Protein AF-A0A9N7LAL2-F1 (afdb_monomer_lite)

Organism: NCBI:txid2219043

Structure (mmCIF, N/CA/C/O backbone):
data_AF-A0A9N7LAL2-F1
#
_entry.id   AF-A0A9N7LAL2-F1
#
loop_
_atom_site.group_PDB
_atom_site.id
_atom_site.type_symbol
_atom_site.label_atom_id
_atom_site.label_alt_id
_atom_site.label_comp_id
_atom_site.label_asym_id
_atom_site.label_entity_id
_atom_site.label_seq_id
_atom_site.pdbx_PDB_ins_code
_atom_site.Cartn_x
_atom_site.Cartn_y
_atom_site.Cartn_z
_atom_site.occupancy
_atom_site.B_iso_or_equiv
_atom_site.auth_seq_id
_atom_site.auth_comp_id
_atom_site.auth_asym_id
_atom_site.auth_atom_id
_atom_site.pdbx_PDB_model_num
ATOM 1 N N . MET A 1 1 ? -10.707 16.696 -11.026 1.00 34.50 1 MET A N 1
ATOM 2 C CA . MET A 1 1 ? -11.504 15.834 -10.129 1.00 34.50 1 MET A CA 1
ATOM 3 C C . MET A 1 1 ? -10.978 16.058 -8.727 1.00 34.50 1 MET A C 1
ATOM 5 O O . MET A 1 1 ? -9.789 15.856 -8.524 1.00 34.50 1 MET A O 1
ATOM 9 N N . ALA A 1 2 ? -11.795 16.581 -7.812 1.00 35.16 2 ALA A N 1
ATOM 10 C CA . ALA A 1 2 ? -11.403 16.673 -6.408 1.00 35.16 2 ALA A CA 1
ATOM 11 C C . ALA A 1 2 ? -11.329 15.242 -5.863 1.00 35.16 2 ALA A C 1
ATOM 13 O O . ALA A 1 2 ? -12.298 14.498 -6.006 1.00 35.16 2 ALA A O 1
ATOM 14 N N . ALA A 1 3 ? -10.170 14.834 -5.347 1.00 45.34 3 ALA A N 1
ATOM 15 C CA . ALA A 1 3 ? -10.048 13.550 -4.677 1.00 45.34 3 ALA A CA 1
ATOM 16 C C . ALA A 1 3 ? -10.992 13.558 -3.470 1.00 45.34 3 ALA A C 1
ATOM 18 O O . ALA A 1 3 ? -11.007 14.510 -2.689 1.00 45.34 3 ALA A O 1
ATOM 19 N N . ASP A 1 4 ? -11.817 12.526 -3.371 1.00 47.38 4 ASP A N 1
ATOM 20 C CA . ASP A 1 4 ? -12.736 12.316 -2.263 1.00 47.38 4 ASP A CA 1
ATOM 21 C C . ASP A 1 4 ? -11.889 11.881 -1.053 1.00 47.38 4 ASP A C 1
ATOM 23 O O . ASP A 1 4 ? -11.668 10.697 -0.813 1.00 47.38 4 ASP A O 1
ATOM 27 N N . TRP A 1 5 ? -11.302 12.848 -0.337 1.00 56.00 5 TRP A N 1
ATOM 28 C CA . TRP A 1 5 ? -10.408 12.619 0.814 1.00 56.00 5 TRP A CA 1
ATOM 29 C C . TRP A 1 5 ? -11.112 11.980 2.022 1.00 56.00 5 TRP A C 1
ATOM 31 O O . TRP A 1 5 ? -10.483 11.749 3.051 1.00 56.00 5 TRP A O 1
ATOM 41 N N . ASN A 1 6 ? -12.410 11.699 1.909 1.00 65.88 6 ASN A N 1
ATOM 42 C CA . ASN A 1 6 ? -13.238 11.201 2.998 1.00 65.88 6 ASN A CA 1
ATOM 43 C C . ASN A 1 6 ? -12.863 9.771 3.440 1.00 65.88 6 ASN A C 1
ATOM 45 O O . ASN A 1 6 ? -13.182 9.376 4.553 1.00 65.88 6 ASN A O 1
ATOM 49 N N . LEU A 1 7 ? -12.144 9.011 2.601 1.00 80.12 7 LEU A N 1
ATOM 50 C CA . LEU A 1 7 ? -11.699 7.637 2.885 1.00 80.12 7 LEU A CA 1
ATOM 51 C C . LEU A 1 7 ? -10.168 7.501 2.894 1.00 80.12 7 LEU A C 1
ATOM 53 O O . LEU A 1 7 ? -9.612 6.565 2.322 1.00 80.12 7 LEU A O 1
ATOM 57 N N . ALA A 1 8 ? -9.468 8.443 3.528 1.00 82.25 8 ALA A N 1
ATOM 58 C CA . ALA A 1 8 ? -8.018 8.382 3.694 1.00 82.25 8 ALA A CA 1
ATOM 59 C C . ALA A 1 8 ? -7.618 8.473 5.173 1.00 82.25 8 ALA A C 1
ATOM 61 O O . ALA A 1 8 ? -7.912 9.455 5.853 1.00 82.25 8 ALA A O 1
ATOM 62 N N . ALA A 1 9 ? -6.892 7.467 5.664 1.00 86.31 9 ALA A N 1
ATOM 63 C CA . ALA A 1 9 ? -6.268 7.521 6.980 1.00 86.31 9 ALA A CA 1
ATOM 64 C C . ALA A 1 9 ? -4.976 8.349 6.893 1.00 86.31 9 ALA A C 1
ATOM 66 O O . ALA A 1 9 ? -4.007 7.947 6.247 1.00 86.31 9 ALA A O 1
ATOM 67 N N . VAL A 1 10 ? -4.963 9.526 7.520 1.00 84.00 10 VAL A N 1
ATOM 68 C CA . VAL A 1 10 ? -3.831 10.459 7.436 1.00 84.00 10 VAL A CA 1
ATOM 69 C C . VAL A 1 10 ? -2.716 10.033 8.386 1.00 84.00 10 VAL A C 1
ATOM 71 O O . VAL A 1 10 ? -2.924 9.906 9.592 1.00 84.00 10 VAL A O 1
ATOM 74 N N . TYR A 1 11 ? -1.512 9.868 7.849 1.00 81.69 11 TYR A N 1
ATOM 75 C CA . TYR A 1 11 ? -0.302 9.570 8.607 1.00 81.69 11 TYR A CA 1
ATOM 76 C C . TYR A 1 11 ? 0.843 10.474 8.150 1.00 81.69 11 TYR A C 1
ATOM 78 O O . TYR A 1 11 ? 0.944 10.821 6.976 1.00 81.69 11 TYR A O 1
ATOM 86 N N . SER A 1 12 ? 1.712 10.834 9.090 1.00 79.00 12 SER A N 1
ATOM 87 C CA . SER A 1 12 ? 2.977 11.506 8.817 1.00 79.00 12 SER A CA 1
ATOM 88 C C . SER A 1 12 ? 4.101 10.735 9.493 1.00 79.00 12 SER A C 1
ATOM 90 O O . SER A 1 12 ? 3.958 10.306 10.638 1.00 79.00 12 SER A O 1
ATOM 92 N N . SER A 1 13 ? 5.254 10.629 8.834 1.00 77.19 13 SER A N 1
ATOM 93 C CA . SER A 1 13 ? 6.467 10.073 9.447 1.00 77.19 13 SER A CA 1
ATOM 94 C C . SER A 1 13 ? 6.892 10.855 10.701 1.00 77.19 13 SER A C 1
ATOM 96 O O . SER A 1 13 ? 7.456 10.281 11.632 1.00 77.19 13 SER A O 1
ATOM 98 N N . SER A 1 14 ? 6.540 12.145 10.792 1.00 80.25 14 SER A N 1
ATOM 99 C CA . SER A 1 14 ? 6.757 12.966 11.992 1.00 80.25 14 SER A CA 1
ATOM 100 C C . SER A 1 14 ? 5.893 12.562 13.195 1.00 80.25 14 SER A C 1
ATOM 102 O O . SER A 1 14 ? 6.179 12.981 14.317 1.00 80.25 14 SER A O 1
ATOM 104 N N . SER A 1 15 ? 4.858 11.739 12.997 1.00 80.31 15 SER A N 1
ATOM 105 C CA . SER A 1 15 ? 3.962 11.275 14.062 1.00 80.31 15 SER A CA 1
ATOM 106 C C . SER A 1 15 ? 4.576 10.184 14.950 1.00 80.31 15 SER A C 1
ATOM 108 O O . SER A 1 15 ? 3.989 9.860 15.982 1.00 80.31 15 SER A O 1
ATOM 110 N N . GLN A 1 16 ? 5.764 9.660 14.615 1.00 83.94 16 GLN A N 1
ATOM 111 C CA . GLN A 1 16 ? 6.444 8.589 15.362 1.00 83.94 16 GLN A CA 1
ATOM 112 C C . GLN A 1 16 ? 5.502 7.386 15.588 1.00 83.94 16 GLN A C 1
ATOM 114 O O . GLN A 1 16 ? 4.854 6.939 14.642 1.00 83.94 16 GLN A O 1
ATOM 119 N N . GLY A 1 17 ? 5.397 6.878 16.822 1.00 78.56 17 GLY A N 1
ATOM 120 C CA . GLY A 1 17 ? 4.485 5.792 17.201 1.00 78.56 17 GLY A CA 1
ATOM 121 C C . GLY A 1 17 ? 3.009 6.193 17.321 1.00 78.56 17 GLY A C 1
ATOM 122 O O . GLY A 1 17 ? 2.169 5.331 17.563 1.00 78.56 17 GLY A O 1
ATOM 123 N N . ARG A 1 18 ? 2.659 7.473 17.121 1.00 85.38 18 ARG A N 1
ATOM 124 C CA . ARG A 1 18 ? 1.266 7.952 17.131 1.00 85.38 18 ARG A CA 1
ATOM 125 C C . ARG A 1 18 ? 0.624 7.799 15.755 1.00 85.38 18 ARG A C 1
ATOM 127 O O . ARG A 1 18 ? 0.268 8.782 15.096 1.00 85.38 18 ARG A O 1
ATOM 134 N N . TYR A 1 19 ? 0.532 6.553 15.293 1.00 85.81 19 TYR A N 1
ATOM 135 C CA . TYR A 1 19 ? -0.079 6.198 14.011 1.00 85.81 19 TYR A CA 1
ATOM 136 C C . TYR A 1 19 ? -1.477 6.800 13.904 1.00 85.81 19 TYR A C 1
ATOM 138 O O . TYR A 1 19 ? -2.278 6.644 14.817 1.00 85.81 19 TYR A O 1
ATOM 146 N N . PHE A 1 20 ? -1.767 7.506 12.810 1.00 89.31 20 PHE A N 1
ATOM 147 C CA . PHE A 1 20 ? -3.072 8.142 12.585 1.00 89.31 20 PHE A CA 1
ATOM 148 C C . PHE A 1 20 ? -3.545 9.044 13.744 1.00 89.31 20 PHE A C 1
ATOM 150 O O . PHE A 1 20 ? -4.745 9.204 13.955 1.00 89.31 20 PHE A O 1
ATOM 157 N N . GLN A 1 21 ? -2.597 9.632 14.493 1.00 87.06 21 GLN A N 1
ATOM 158 C CA . GLN A 1 21 ? -2.832 10.432 15.707 1.00 87.06 21 GLN A CA 1
ATOM 159 C C . GLN A 1 21 ? -3.426 9.642 16.886 1.00 87.06 21 GLN A C 1
ATOM 161 O O . GLN A 1 21 ? -4.066 10.213 17.763 1.00 87.06 21 GLN A O 1
ATOM 166 N N . TRP A 1 22 ? -3.220 8.329 16.924 1.00 91.50 22 TRP A N 1
ATOM 167 C CA . TRP A 1 22 ? -3.635 7.485 18.037 1.00 91.50 22 TRP A CA 1
ATOM 168 C C . TRP A 1 22 ? -2.604 7.500 19.160 1.00 91.50 22 TRP A C 1
ATOM 170 O O . TRP A 1 22 ? -1.438 7.171 18.943 1.00 91.50 22 TRP A O 1
ATOM 180 N N . ASP A 1 23 ? -3.048 7.817 20.372 1.00 88.31 23 ASP A N 1
ATOM 181 C CA . ASP A 1 23 ? -2.181 7.852 21.554 1.00 88.31 23 ASP A CA 1
ATOM 182 C C . ASP A 1 23 ? -1.907 6.456 22.146 1.00 88.31 23 ASP A C 1
ATOM 184 O O . ASP A 1 23 ? -0.990 6.286 22.941 1.00 88.31 23 ASP A O 1
ATOM 188 N N . ASP A 1 24 ? -2.676 5.437 21.753 1.00 88.69 24 ASP A N 1
ATOM 189 C CA . ASP A 1 24 ? -2.599 4.067 22.278 1.00 88.69 24 ASP A CA 1
ATOM 190 C C . ASP A 1 24 ? -1.876 3.077 21.347 1.00 88.69 24 ASP A C 1
ATOM 192 O O . ASP A 1 24 ? -1.837 1.873 21.603 1.00 88.69 24 ASP A O 1
ATOM 196 N N . ALA A 1 25 ? -1.293 3.575 20.257 1.00 88.44 25 ALA A N 1
ATOM 197 C CA . ALA A 1 25 ? -0.735 2.752 19.188 1.00 88.44 25 ALA A CA 1
ATOM 198 C C . ALA A 1 25 ? 0.789 2.549 19.273 1.00 88.44 25 ALA A C 1
ATOM 200 O O . ALA A 1 25 ? 1.323 1.678 18.588 1.00 88.44 25 ALA A O 1
ATOM 201 N N . GLU A 1 26 ? 1.489 3.307 20.123 1.00 87.75 26 GLU A N 1
ATOM 202 C CA . GLU A 1 26 ? 2.960 3.365 20.156 1.00 87.75 26 GLU A CA 1
ATOM 203 C C . GLU A 1 26 ? 3.627 2.007 20.424 1.00 87.75 26 GLU A C 1
ATOM 205 O O . GLU A 1 26 ? 4.687 1.709 19.874 1.00 87.75 26 GLU A O 1
ATOM 210 N N . HIS A 1 27 ? 2.996 1.165 21.241 1.00 88.25 27 HIS A N 1
ATOM 211 C CA . HIS A 1 27 ? 3.515 -0.154 21.616 1.00 88.25 27 HIS A CA 1
ATOM 212 C C . HIS A 1 27 ? 2.760 -1.312 20.960 1.00 88.25 27 HIS A C 1
ATOM 214 O O . HIS A 1 27 ? 2.965 -2.470 21.327 1.00 88.25 27 HIS A O 1
ATOM 220 N N . CYS A 1 28 ? 1.869 -1.023 20.010 1.00 89.75 28 CYS A N 1
ATOM 221 C CA . CYS A 1 28 ? 1.174 -2.072 19.284 1.00 89.75 28 CYS A CA 1
ATOM 222 C C . CYS A 1 28 ? 2.140 -2.771 18.321 1.00 89.75 28 CYS A C 1
ATOM 224 O O . CYS A 1 28 ? 2.877 -2.128 17.572 1.00 89.75 28 CYS A O 1
ATOM 226 N N . ASP A 1 29 ? 2.094 -4.102 18.299 1.00 91.38 29 ASP A N 1
ATOM 227 C CA . ASP A 1 29 ? 2.674 -4.856 17.195 1.00 91.38 29 ASP A CA 1
ATOM 228 C C . ASP A 1 29 ? 1.841 -4.661 15.914 1.00 91.38 29 ASP A C 1
ATOM 230 O O . ASP A 1 29 ? 0.750 -4.079 15.924 1.00 91.38 29 ASP A O 1
ATOM 234 N N . ALA A 1 30 ? 2.343 -5.165 14.785 1.00 90.12 30 ALA A N 1
ATOM 235 C CA . ALA A 1 30 ? 1.650 -5.042 13.503 1.00 90.12 30 ALA A CA 1
ATOM 236 C C . ALA A 1 30 ? 0.216 -5.609 13.549 1.00 90.12 30 ALA A C 1
ATOM 238 O O . ALA A 1 30 ? -0.693 -5.058 12.927 1.00 90.12 30 ALA A O 1
ATOM 239 N N . GLY A 1 31 ? -0.010 -6.680 14.317 1.00 94.12 31 GLY A N 1
ATOM 240 C CA . GLY A 1 31 ? -1.334 -7.278 14.483 1.00 94.12 31 GLY A CA 1
ATOM 241 C C . GLY A 1 31 ? -2.284 -6.405 15.307 1.00 94.12 31 GLY A C 1
ATOM 242 O O . GLY A 1 31 ? -3.456 -6.269 14.961 1.00 94.12 31 GLY A O 1
ATOM 243 N N . GLY A 1 32 ? -1.796 -5.796 16.386 1.00 94.50 32 GLY A N 1
ATOM 244 C CA . GLY A 1 32 ? -2.522 -4.838 17.214 1.00 94.50 32 GLY A CA 1
ATOM 245 C C . GLY A 1 32 ? -2.918 -3.599 16.420 1.00 94.50 32 GLY A C 1
ATOM 246 O O . GLY A 1 32 ? -4.094 -3.234 16.418 1.00 94.50 32 GLY A O 1
ATOM 247 N N . LEU A 1 33 ? -1.979 -3.029 15.659 1.00 93.19 33 LEU A N 1
ATOM 248 C CA . LEU A 1 33 ? -2.248 -1.902 14.764 1.00 93.19 33 LEU A CA 1
ATOM 249 C C . LEU A 1 33 ? -3.311 -2.247 13.719 1.00 93.19 33 LEU A C 1
ATOM 251 O O . LEU A 1 33 ? -4.238 -1.466 13.517 1.00 93.19 33 LEU A O 1
ATOM 255 N N . ALA A 1 34 ? -3.234 -3.432 13.103 1.00 93.25 34 ALA A N 1
ATOM 256 C CA . ALA A 1 34 ? -4.227 -3.873 12.126 1.00 93.25 34 ALA A CA 1
ATOM 257 C C . ALA A 1 34 ? -5.639 -3.969 12.730 1.00 93.25 34 ALA A C 1
ATOM 259 O O . ALA A 1 34 ? -6.608 -3.535 12.111 1.00 93.25 34 ALA A O 1
ATOM 260 N N . ARG A 1 35 ? -5.770 -4.483 13.962 1.00 94.75 35 ARG A N 1
ATOM 261 C CA . ARG A 1 35 ? -7.066 -4.545 14.661 1.00 94.75 35 ARG A CA 1
ATOM 262 C C . ARG A 1 35 ? -7.615 -3.154 14.975 1.00 94.75 35 ARG A C 1
ATOM 264 O O . ARG A 1 35 ? -8.803 -2.923 14.765 1.00 94.75 35 ARG A O 1
ATOM 271 N N . LEU A 1 36 ? -6.767 -2.234 15.445 1.00 94.12 36 LEU A N 1
ATOM 272 C CA . LEU A 1 36 ? -7.161 -0.841 15.686 1.00 94.12 36 LEU A CA 1
ATOM 273 C C . LEU A 1 36 ? -7.602 -0.153 14.390 1.00 94.12 36 LEU A C 1
ATOM 275 O O . LEU A 1 36 ? -8.604 0.557 14.389 1.00 94.12 36 LEU A O 1
ATOM 279 N N . PHE A 1 37 ? -6.907 -0.418 13.283 1.00 94.44 37 PHE A N 1
ATOM 280 C CA . PHE A 1 37 ? -7.254 0.099 11.962 1.00 94.44 37 PHE A CA 1
ATOM 281 C C . PHE A 1 37 ? -8.618 -0.380 11.488 1.00 94.44 37 PHE A C 1
ATOM 283 O O . PHE A 1 37 ? -9.454 0.450 11.146 1.00 94.44 37 PHE A O 1
ATOM 290 N N . ILE A 1 38 ? -8.888 -1.682 11.569 1.00 94.25 38 ILE A N 1
ATOM 291 C CA . ILE A 1 38 ? -10.204 -2.238 11.223 1.00 94.25 38 ILE A CA 1
ATOM 292 C C . ILE A 1 38 ? -11.309 -1.631 12.098 1.00 94.25 38 ILE A 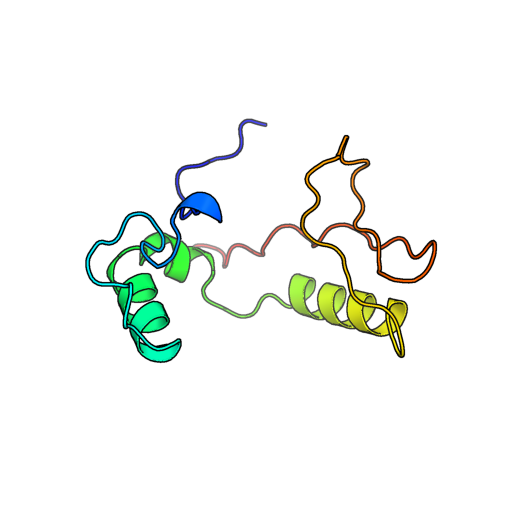C 1
ATOM 294 O O . ILE A 1 38 ? -12.376 -1.293 11.594 1.00 94.25 38 ILE A O 1
ATOM 298 N N . ALA A 1 39 ? -11.058 -1.466 13.400 1.00 93.81 39 ALA A N 1
ATOM 299 C CA . ALA A 1 39 ? -12.053 -0.944 14.333 1.00 93.81 39 ALA A CA 1
ATOM 300 C C . 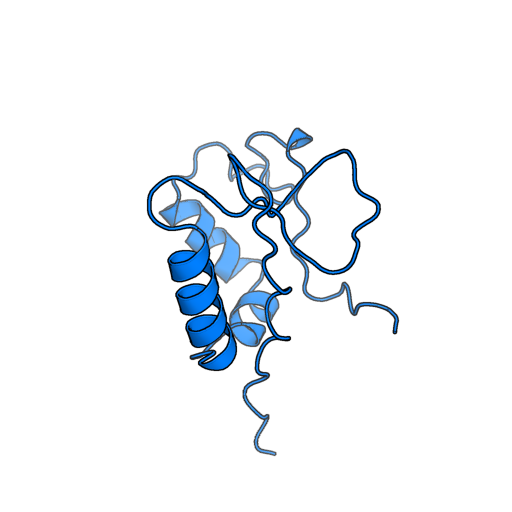ALA A 1 39 ? -12.356 0.553 14.140 1.00 93.81 39 ALA A C 1
ATOM 302 O O . ALA A 1 39 ? -13.484 0.976 14.380 1.00 93.81 39 ALA A O 1
ATOM 303 N N . ARG A 1 40 ? -11.361 1.363 13.754 1.00 94.06 40 ARG A N 1
ATOM 304 C CA . ARG A 1 40 ? -11.475 2.835 13.682 1.00 94.06 40 ARG A CA 1
ATOM 305 C C . ARG A 1 40 ? -11.720 3.367 12.271 1.00 94.06 40 ARG A C 1
ATOM 307 O O . ARG A 1 40 ? -12.260 4.459 12.135 1.00 94.06 40 ARG A O 1
ATOM 314 N N . PHE A 1 41 ? -11.342 2.611 11.243 1.00 93.50 41 PHE A N 1
ATOM 315 C CA . PHE A 1 41 ? -11.491 2.973 9.833 1.00 93.50 41 PHE A CA 1
ATOM 316 C C . PHE A 1 41 ? -12.272 1.904 9.059 1.00 93.50 41 PHE A C 1
ATOM 318 O O . PHE A 1 41 ? -11.885 1.513 7.957 1.00 93.50 41 PHE A O 1
ATOM 325 N N . SER A 1 42 ? -13.379 1.425 9.633 1.00 91.69 42 SER A N 1
ATOM 326 C CA . SER A 1 42 ? -14.191 0.354 9.043 1.00 91.69 42 SER A CA 1
ATOM 327 C C . SER A 1 42 ? -14.652 0.679 7.622 1.00 91.69 42 SER A C 1
ATOM 329 O O . SER A 1 42 ? -14.554 -0.179 6.757 1.00 91.69 42 SER A O 1
ATOM 331 N N . GLU A 1 43 ? -15.046 1.925 7.345 1.00 90.44 43 GLU A N 1
ATOM 332 C CA . GLU A 1 43 ? -15.468 2.359 6.004 1.00 90.44 43 GLU A CA 1
ATOM 333 C C . GLU A 1 43 ? -14.337 2.249 4.967 1.00 90.44 43 GLU A C 1
ATOM 335 O O . GLU A 1 43 ? -14.569 1.854 3.825 1.00 90.44 43 GLU A O 1
ATOM 340 N N . ILE A 1 44 ? -13.091 2.541 5.364 1.00 89.94 44 ILE A N 1
ATOM 341 C CA . ILE A 1 44 ? -11.913 2.370 4.498 1.00 89.94 44 ILE A CA 1
ATOM 342 C C . ILE A 1 44 ? -11.680 0.878 4.240 1.00 89.94 44 ILE A C 1
ATOM 344 O O . ILE A 1 44 ? -11.433 0.472 3.104 1.00 89.94 44 ILE A O 1
ATOM 348 N N . CYS A 1 45 ? -11.775 0.052 5.285 1.00 90.44 45 CYS A N 1
ATOM 349 C CA . CYS A 1 45 ? -11.622 -1.395 5.166 1.00 90.44 45 CYS A CA 1
ATOM 350 C C . CYS A 1 45 ? -12.702 -2.022 4.280 1.00 90.44 45 CYS A C 1
ATOM 352 O O . CYS A 1 45 ? -12.383 -2.881 3.465 1.00 90.44 45 CYS A O 1
ATOM 354 N N . GLU A 1 46 ? -13.953 -1.586 4.412 1.00 88.31 46 GLU A N 1
ATOM 355 C CA . GLU A 1 46 ? -15.077 -2.034 3.591 1.00 88.31 46 GLU A CA 1
ATOM 356 C C . GLU A 1 46 ? -14.908 -1.605 2.132 1.00 88.31 46 GLU A C 1
ATOM 358 O O . GLU A 1 46 ? -15.081 -2.423 1.230 1.00 88.31 46 GLU A O 1
ATOM 363 N N . ALA A 1 47 ? -14.489 -0.360 1.885 1.00 83.81 47 ALA A N 1
ATOM 364 C CA . ALA A 1 47 ? -14.229 0.134 0.535 1.00 83.81 47 ALA A CA 1
ATOM 365 C C . ALA A 1 47 ? -13.085 -0.619 -0.168 1.00 83.81 47 ALA A C 1
ATOM 367 O O . ALA A 1 47 ? -13.102 -0.759 -1.391 1.00 83.81 47 ALA A O 1
ATOM 368 N N . GLY A 1 48 ? -12.103 -1.104 0.595 1.00 81.75 48 GLY A N 1
ATOM 369 C CA . GLY A 1 48 ? -11.008 -1.942 0.103 1.00 81.75 48 GLY A CA 1
ATOM 370 C C . GLY A 1 48 ? -11.277 -3.449 0.164 1.00 81.75 48 GLY A C 1
ATOM 371 O O . GLY A 1 48 ? -10.376 -4.228 -0.147 1.00 81.75 48 GLY A O 1
ATOM 372 N N . TYR A 1 49 ? -12.464 -3.890 0.598 1.00 84.56 49 TYR A N 1
ATOM 373 C CA . TYR A 1 49 ? -12.741 -5.307 0.816 1.00 84.56 49 TYR A CA 1
ATOM 374 C C . TYR A 1 49 ? -13.030 -6.046 -0.495 1.00 84.56 49 TYR A C 1
ATOM 376 O O . TYR A 1 49 ? -13.943 -5.702 -1.248 1.00 84.56 49 TYR A O 1
ATOM 384 N N . GLY A 1 50 ? -12.299 -7.137 -0.719 1.00 85.38 50 GLY A N 1
ATOM 385 C CA . GLY A 1 50 ? -12.487 -8.034 -1.856 1.00 85.38 50 GLY A CA 1
ATOM 386 C C . GLY A 1 50 ? -11.219 -8.215 -2.684 1.00 85.38 50 GLY A C 1
ATOM 387 O O . GLY A 1 50 ? -10.161 -7.670 -2.380 1.00 85.38 50 GLY A O 1
ATOM 388 N N . ALA A 1 51 ? -11.319 -9.035 -3.727 1.00 87.69 51 ALA A N 1
ATOM 389 C CA . ALA A 1 51 ? -10.213 -9.258 -4.647 1.00 87.69 51 ALA A CA 1
ATOM 390 C C . ALA A 1 51 ? -10.170 -8.152 -5.709 1.00 87.69 51 ALA A C 1
ATOM 392 O O . ALA A 1 51 ? -11.114 -8.004 -6.486 1.00 87.69 51 ALA A O 1
ATOM 393 N N . ASP A 1 52 ? -9.047 -7.440 -5.790 1.00 89.25 52 ASP A N 1
ATOM 394 C CA . ASP A 1 52 ? -8.750 -6.535 -6.898 1.00 89.25 52 ASP A CA 1
ATOM 395 C C . ASP A 1 52 ? -7.756 -7.196 -7.861 1.00 89.25 52 ASP A C 1
ATOM 397 O O . ASP A 1 52 ? -6.534 -7.114 -7.716 1.00 89.25 52 ASP A O 1
ATOM 401 N N . TRP A 1 53 ? -8.299 -7.903 -8.853 1.00 90.06 53 TRP A N 1
ATOM 402 C CA . TRP A 1 53 ? -7.498 -8.615 -9.849 1.00 90.06 53 TRP A CA 1
ATOM 403 C C . TRP A 1 53 ? -6.682 -7.684 -10.749 1.00 90.06 53 TRP A C 1
ATOM 405 O O . TRP A 1 53 ? -5.623 -8.089 -11.230 1.00 90.06 53 TRP A O 1
ATOM 415 N N . LEU A 1 54 ? -7.143 -6.447 -10.970 1.00 91.19 54 LEU A N 1
ATOM 416 C CA . LEU A 1 54 ? -6.401 -5.468 -11.764 1.00 91.19 54 LEU A CA 1
ATOM 417 C C . LEU A 1 54 ? -5.184 -4.983 -10.984 1.00 91.19 54 LEU A C 1
ATOM 419 O O . LEU A 1 54 ? -4.081 -4.973 -11.529 1.00 91.19 54 LEU A O 1
ATOM 423 N N . TYR A 1 55 ? -5.365 -4.658 -9.702 1.00 90.06 55 TYR A N 1
ATOM 424 C CA . TYR A 1 55 ? -4.253 -4.340 -8.816 1.00 90.06 55 TYR A CA 1
ATOM 425 C C . TYR A 1 55 ? -3.273 -5.513 -8.709 1.00 90.06 55 TYR A C 1
ATOM 427 O O . TYR A 1 55 ? -2.070 -5.311 -8.842 1.00 90.06 55 TYR A O 1
ATOM 435 N N . ALA A 1 56 ? -3.765 -6.745 -8.540 1.00 92.81 56 ALA A N 1
ATOM 436 C CA . ALA A 1 56 ? -2.911 -7.930 -8.458 1.00 92.81 56 ALA A CA 1
ATOM 437 C C . ALA A 1 56 ? -2.077 -8.142 -9.735 1.00 92.81 56 ALA A C 1
ATOM 439 O O . ALA A 1 56 ? -0.875 -8.394 -9.652 1.00 92.81 56 ALA A O 1
ATOM 440 N N . GLY A 1 57 ? -2.689 -7.999 -10.916 1.00 94.50 57 GLY A N 1
ATOM 441 C CA . GLY A 1 57 ? -1.981 -8.084 -12.196 1.00 94.50 57 GLY A CA 1
ATOM 442 C C . GLY A 1 57 ? -0.934 -6.982 -12.361 1.00 94.50 57 GLY A C 1
ATOM 443 O O . GLY A 1 57 ? 0.201 -7.261 -12.745 1.00 94.50 57 GLY A O 1
ATOM 444 N N . TRP A 1 58 ? -1.282 -5.743 -12.004 1.00 94.38 58 TRP A N 1
ATOM 445 C CA . TRP A 1 58 ? -0.333 -4.629 -11.992 1.00 94.38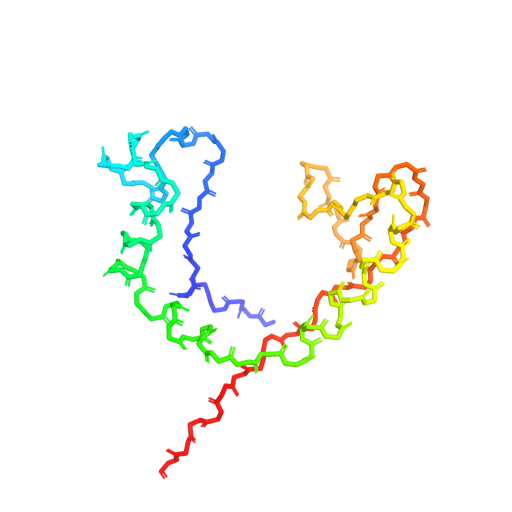 58 TRP A CA 1
ATOM 446 C C . TRP A 1 58 ? 0.833 -4.872 -11.027 1.00 94.38 58 TRP A C 1
ATOM 448 O O . TRP A 1 58 ? 1.983 -4.626 -11.380 1.00 94.38 58 TRP A O 1
ATOM 458 N N . TYR A 1 59 ? 0.556 -5.387 -9.829 1.00 93.56 59 TYR A N 1
ATOM 459 C CA . TYR A 1 59 ? 1.575 -5.648 -8.818 1.00 93.56 59 TYR A CA 1
ATOM 460 C C . TYR A 1 59 ? 2.564 -6.721 -9.284 1.00 93.56 59 TYR A C 1
ATOM 462 O O . TYR A 1 59 ? 3.770 -6.565 -9.109 1.00 93.56 59 TYR A O 1
ATOM 470 N N . LEU A 1 60 ? 2.075 -7.777 -9.941 1.00 95.75 60 LEU A N 1
ATOM 471 C CA . LEU A 1 60 ? 2.925 -8.802 -10.552 1.00 95.75 60 LEU A CA 1
ATOM 472 C C . LEU A 1 60 ? 3.818 -8.235 -11.663 1.00 95.75 60 LEU A C 1
ATOM 474 O O . LEU A 1 60 ? 5.009 -8.536 -11.694 1.00 95.75 60 LEU A O 1
ATOM 478 N N . GLU A 1 61 ? 3.268 -7.401 -12.545 1.00 94.81 61 GLU A N 1
ATOM 479 C CA . GLU A 1 61 ? 4.040 -6.726 -13.597 1.00 94.81 61 GLU A CA 1
ATOM 480 C C . GLU A 1 61 ? 5.105 -5.795 -13.001 1.00 94.81 61 GLU A C 1
ATOM 482 O O . GLU A 1 61 ? 6.251 -5.781 -13.450 1.00 94.81 61 GLU A O 1
ATOM 487 N N . MET A 1 62 ? 4.752 -5.044 -11.955 1.00 94.75 62 MET A N 1
ATOM 488 C CA . MET A 1 62 ? 5.690 -4.198 -11.222 1.00 94.75 62 MET A CA 1
ATOM 489 C C . MET A 1 62 ? 6.840 -5.029 -10.643 1.00 94.75 62 MET A C 1
ATOM 491 O O . MET A 1 62 ? 7.997 -4.713 -10.914 1.00 94.75 62 MET A O 1
ATOM 495 N N . LEU A 1 63 ? 6.536 -6.124 -9.935 1.00 94.19 63 LEU A N 1
ATOM 496 C CA . LEU A 1 63 ? 7.554 -7.022 -9.385 1.00 94.19 63 LEU A CA 1
ATOM 497 C C . LEU A 1 63 ? 8.452 -7.603 -10.477 1.00 94.19 63 LEU A C 1
ATOM 499 O O . LEU A 1 63 ? 9.662 -7.680 -10.294 1.00 94.19 63 LEU A O 1
ATOM 503 N N . HIS A 1 64 ? 7.878 -7.996 -11.617 1.00 94.25 64 HIS A N 1
ATOM 504 C CA . HIS A 1 64 ? 8.651 -8.518 -12.739 1.00 94.25 64 HIS A CA 1
ATOM 505 C C . HIS A 1 64 ? 9.650 -7.485 -13.274 1.00 94.25 64 HIS A C 1
ATOM 507 O O . HIS A 1 64 ? 10.802 -7.826 -13.526 1.00 94.25 64 HIS A O 1
ATOM 513 N N . ARG A 1 65 ? 9.235 -6.218 -13.400 1.00 92.94 65 ARG A N 1
ATOM 514 C CA . ARG A 1 65 ? 10.096 -5.124 -13.877 1.00 92.94 65 ARG A CA 1
ATOM 515 C C . ARG A 1 65 ? 11.221 -4.778 -12.917 1.00 92.94 65 ARG A C 1
ATOM 517 O O . ARG A 1 65 ? 12.268 -4.333 -13.371 1.00 92.94 65 ARG A O 1
ATOM 524 N N . THR A 1 66 ? 10.987 -4.909 -11.615 1.00 93.81 66 THR A N 1
ATOM 525 C CA . THR A 1 66 ? 11.980 -4.553 -10.596 1.00 93.81 66 THR A CA 1
ATOM 526 C C . THR A 1 66 ? 12.848 -5.738 -10.176 1.00 93.81 66 THR A C 1
ATOM 528 O O . THR A 1 66 ? 13.872 -5.556 -9.527 1.00 93.81 66 THR A O 1
ATOM 531 N N . TYR A 1 67 ? 12.484 -6.958 -10.552 1.00 91.50 67 TYR A N 1
ATOM 532 C CA . TYR A 1 67 ? 13.298 -8.135 -10.289 1.00 91.50 67 TYR A CA 1
ATOM 533 C C . TYR A 1 67 ? 14.616 -8.109 -11.097 1.00 91.50 67 TYR A C 1
ATOM 535 O O . TYR A 1 67 ? 14.601 -7.716 -12.264 1.00 91.50 67 TYR A O 1
ATOM 543 N N . PRO A 1 68 ? 15.747 -8.601 -10.552 1.00 90.62 68 PRO A N 1
ATOM 544 C CA . PRO A 1 68 ? 15.927 -9.109 -9.187 1.00 90.62 68 PRO A CA 1
ATOM 545 C C . PRO A 1 68 ? 16.334 -8.051 -8.156 1.00 90.62 68 PRO A C 1
ATOM 547 O O . PRO A 1 68 ? 16.079 -8.247 -6.969 1.00 90.62 68 PRO A O 1
ATOM 550 N N . ASP A 1 69 ? 16.946 -6.951 -8.593 1.00 92.44 69 ASP A N 1
ATOM 551 C CA . ASP A 1 69 ? 17.782 -6.113 -7.720 1.00 92.44 69 ASP A CA 1
ATOM 552 C C . ASP A 1 69 ? 17.215 -4.703 -7.476 1.00 92.44 69 ASP A C 1
ATOM 554 O O . ASP A 1 69 ? 17.867 -3.856 -6.859 1.00 92.44 69 ASP A O 1
ATOM 558 N N . SER A 1 70 ? 15.997 -4.434 -7.944 1.00 93.06 70 SER A N 1
ATOM 559 C CA . SER A 1 70 ? 15.332 -3.139 -7.817 1.00 93.06 70 SER A CA 1
ATOM 560 C C . SER A 1 70 ? 14.052 -3.233 -6.980 1.00 93.06 70 SER A C 1
ATOM 562 O O . SER A 1 70 ? 13.396 -4.270 -6.894 1.00 93.06 70 SER A O 1
ATOM 564 N N . LEU A 1 71 ? 13.662 -2.112 -6.371 1.00 90.31 71 LEU A N 1
ATOM 565 C CA . LEU A 1 71 ? 12.418 -1.948 -5.618 1.00 90.31 71 LEU A CA 1
ATOM 566 C C . LEU A 1 71 ? 11.672 -0.699 -6.094 1.00 90.31 71 LEU A C 1
ATOM 568 O O . LEU A 1 71 ? 12.327 0.301 -6.394 1.00 90.31 71 LEU A O 1
ATOM 572 N N . PRO A 1 72 ? 10.328 -0.707 -6.142 1.00 90.75 72 PRO A N 1
ATOM 573 C CA . PRO A 1 72 ? 9.554 0.484 -6.468 1.00 90.75 72 PRO A CA 1
ATOM 574 C C . PRO A 1 72 ? 9.739 1.563 -5.396 1.00 90.75 72 PRO A C 1
ATOM 576 O O . PRO A 1 72 ? 9.736 1.283 -4.197 1.00 90.75 72 PRO A O 1
ATOM 579 N N . ILE A 1 73 ? 9.831 2.813 -5.830 1.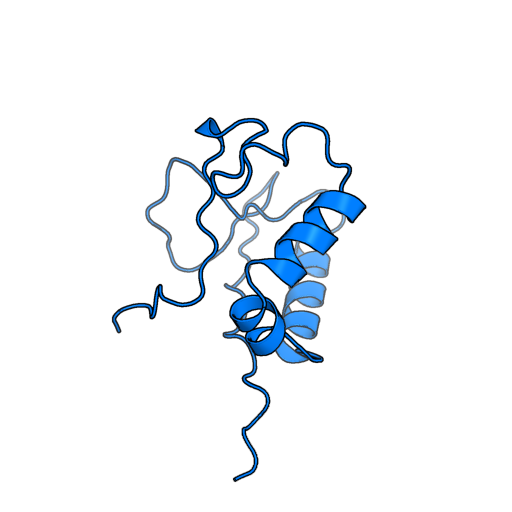00 87.31 73 ILE A N 1
ATOM 580 C CA . ILE A 1 73 ? 9.851 3.979 -4.955 1.00 87.31 73 ILE A CA 1
ATOM 581 C C . ILE A 1 73 ? 8.456 4.604 -4.993 1.00 87.31 73 ILE A C 1
ATOM 583 O O . ILE A 1 73 ? 8.069 5.222 -5.981 1.00 87.31 73 ILE A O 1
ATOM 587 N N . ALA A 1 74 ? 7.692 4.400 -3.918 1.00 80.00 74 ALA A N 1
ATOM 588 C CA . ALA A 1 74 ? 6.310 4.872 -3.789 1.00 80.00 74 ALA A CA 1
ATOM 589 C C . ALA A 1 74 ? 6.179 6.230 -3.073 1.00 80.00 74 ALA A C 1
ATOM 591 O O . ALA A 1 74 ? 5.089 6.792 -3.022 1.00 80.00 74 ALA A O 1
ATOM 592 N N . TYR A 1 75 ? 7.269 6.738 -2.495 1.00 77.19 75 TYR A N 1
ATOM 593 C CA . TYR A 1 75 ? 7.313 8.027 -1.811 1.00 77.19 75 TYR A CA 1
ATOM 594 C C . TYR A 1 75 ? 8.679 8.678 -2.005 1.00 77.19 75 TYR A C 1
ATOM 596 O O . TYR A 1 75 ? 9.706 8.024 -1.799 1.00 77.19 75 TYR A O 1
ATOM 604 N N . ARG A 1 76 ? 8.681 9.968 -2.348 1.00 72.44 76 ARG A N 1
ATOM 605 C CA . ARG A 1 76 ? 9.864 10.824 -2.431 1.00 72.44 76 ARG A CA 1
ATOM 606 C C . ARG A 1 76 ?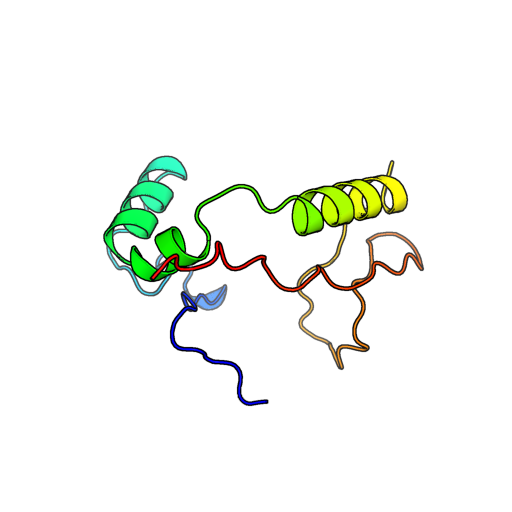 9.519 12.245 -2.008 1.00 72.44 76 ARG A C 1
ATOM 608 O O . ARG A 1 76 ? 8.464 12.762 -2.364 1.00 72.44 76 ARG A O 1
ATOM 615 N N . ASP A 1 77 ? 10.431 12.877 -1.274 1.00 68.25 77 ASP A N 1
ATOM 616 C CA . ASP A 1 77 ? 10.260 14.258 -0.803 1.00 68.25 77 ASP A CA 1
ATOM 617 C C . ASP A 1 77 ? 10.385 15.295 -1.939 1.00 68.25 77 ASP A C 1
ATOM 619 O O . ASP A 1 77 ? 10.023 16.459 -1.771 1.00 68.25 77 ASP A O 1
ATOM 623 N N . ASP A 1 78 ? 10.900 14.888 -3.102 1.00 66.75 78 ASP A N 1
ATOM 624 C CA . ASP A 1 78 ? 11.308 15.752 -4.205 1.00 66.75 78 ASP A CA 1
ATOM 625 C C . ASP A 1 78 ? 10.502 15.514 -5.495 1.00 66.75 78 ASP A C 1
ATOM 627 O O . ASP A 1 78 ? 11.097 15.214 -6.522 1.00 66.75 78 ASP A O 1
ATOM 631 N N . GLU A 1 79 ? 9.163 15.613 -5.510 1.00 59.22 79 GLU A N 1
ATOM 632 C CA . GLU A 1 79 ? 8.423 15.235 -6.733 1.00 59.22 79 GLU A CA 1
ATOM 633 C C . GLU A 1 79 ? 7.392 16.235 -7.273 1.00 59.22 79 GLU A C 1
ATOM 635 O O . GLU A 1 79 ? 6.306 16.450 -6.738 1.00 59.22 79 GLU A O 1
ATOM 640 N N . VAL A 1 80 ? 7.703 16.722 -8.480 1.00 57.56 80 VAL A N 1
ATOM 641 C CA . VAL A 1 80 ? 6.719 16.775 -9.564 1.00 57.56 80 VAL A CA 1
ATOM 642 C C . VAL A 1 80 ? 6.493 15.329 -10.014 1.00 57.56 80 VAL A C 1
ATOM 644 O O . VAL A 1 80 ? 7.338 14.750 -10.693 1.00 57.56 80 VAL A O 1
ATOM 647 N N . MET A 1 81 ? 5.377 14.729 -9.605 1.00 60.22 81 MET A N 1
ATOM 648 C CA . MET A 1 81 ? 4.972 13.399 -10.065 1.00 60.22 81 MET A CA 1
ATOM 649 C C . MET A 1 81 ? 4.644 13.456 -11.563 1.00 60.22 81 MET A C 1
ATOM 651 O O . MET A 1 81 ? 3.707 14.144 -11.965 1.00 60.22 81 MET A O 1
ATOM 655 N N . ASP A 1 82 ? 5.381 12.718 -12.396 1.00 70.81 82 ASP A N 1
ATOM 656 C CA . ASP A 1 82 ? 5.147 12.634 -13.849 1.00 70.81 82 ASP A CA 1
ATOM 657 C C . ASP A 1 82 ? 4.093 11.577 -14.235 1.00 70.81 82 ASP A C 1
ATOM 659 O O . ASP A 1 82 ? 3.912 11.259 -15.410 1.00 70.81 82 ASP A O 1
ATOM 663 N N . GLY A 1 83 ? 3.381 11.036 -13.241 1.00 76.69 83 GLY A N 1
ATOM 664 C CA . GLY A 1 83 ? 2.399 9.974 -13.431 1.00 76.69 83 GLY A CA 1
ATOM 665 C C . GLY A 1 83 ? 3.011 8.576 -13.522 1.00 76.69 83 GLY A C 1
ATOM 666 O O . GLY A 1 83 ? 2.326 7.670 -13.987 1.00 76.69 83 GLY A O 1
ATOM 667 N N . SER A 1 84 ? 4.259 8.379 -13.083 1.00 83.06 84 SER A N 1
ATOM 668 C CA . SER A 1 84 ? 4.908 7.068 -12.982 1.00 83.06 84 SER A CA 1
ATOM 669 C C . SER A 1 84 ? 5.660 6.890 -11.660 1.00 83.06 84 SER A C 1
ATOM 671 O O . SER A 1 84 ? 6.013 7.865 -11.000 1.00 83.06 84 SER A O 1
ATOM 673 N N . LEU A 1 85 ? 5.905 5.637 -11.270 1.00 86.88 85 LEU A N 1
ATOM 674 C CA . LEU A 1 85 ? 6.795 5.297 -10.160 1.00 86.88 85 LEU A CA 1
ATOM 675 C C . LEU A 1 85 ? 8.180 4.941 -10.716 1.00 86.88 85 LEU A C 1
ATOM 677 O O . LEU A 1 85 ? 8.305 4.312 -11.772 1.00 86.88 85 LEU A O 1
ATOM 681 N N . ARG A 1 86 ? 9.229 5.334 -9.995 1.00 88.50 86 ARG A N 1
ATOM 682 C CA . ARG A 1 86 ? 10.616 4.935 -10.282 1.00 88.50 86 ARG A CA 1
ATOM 683 C C . ARG A 1 86 ? 10.990 3.696 -9.473 1.00 88.50 86 ARG A C 1
ATOM 685 O O . ARG A 1 86 ? 10.283 3.337 -8.533 1.00 88.50 86 ARG A O 1
ATOM 692 N N . ALA A 1 87 ? 12.105 3.059 -9.813 1.00 90.00 87 ALA A N 1
ATOM 693 C CA . ALA A 1 87 ? 12.683 1.985 -9.011 1.00 90.00 87 ALA A CA 1
ATOM 694 C C . ALA A 1 87 ? 14.093 2.335 -8.519 1.00 90.00 87 ALA A C 1
ATOM 696 O O . ALA A 1 87 ? 14.768 3.202 -9.072 1.00 90.00 87 ALA A O 1
ATOM 697 N N . THR A 1 88 ? 14.562 1.644 -7.483 1.00 88.81 88 THR A N 1
ATOM 698 C CA . THR A 1 88 ? 15.948 1.749 -7.019 1.00 88.81 88 THR A CA 1
ATOM 699 C C . THR A 1 88 ? 16.920 1.209 -8.071 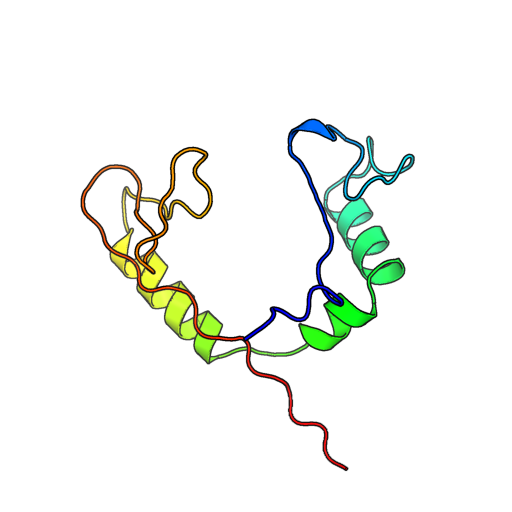1.00 88.81 88 THR A C 1
ATOM 701 O O . THR A 1 88 ? 16.666 0.175 -8.687 1.00 88.81 88 THR A O 1
ATOM 704 N N . GLY A 1 89 ? 18.075 1.857 -8.236 1.00 77.75 89 GLY A N 1
ATOM 705 C CA . GLY A 1 89 ? 19.197 1.289 -8.995 1.00 77.75 89 GLY A CA 1
ATOM 706 C C . GLY A 1 89 ? 19.128 1.400 -10.524 1.00 77.75 89 GLY A C 1
ATOM 707 O O . GLY A 1 89 ? 19.991 0.834 -11.186 1.00 77.75 89 GLY A O 1
ATOM 708 N N . GLY A 1 90 ? 18.175 2.137 -11.106 1.00 74.88 90 GLY A N 1
ATOM 709 C CA . GLY A 1 90 ? 18.159 2.388 -12.552 1.00 74.88 90 GLY A CA 1
ATOM 710 C C . GLY A 1 90 ? 16.938 3.160 -13.055 1.00 74.88 90 GLY A C 1
ATOM 711 O O . GLY A 1 90 ? 16.060 3.533 -12.280 1.00 74.88 90 GLY A O 1
ATOM 712 N N . ASP A 1 91 ? 16.867 3.352 -14.374 1.00 83.31 91 ASP A N 1
ATOM 713 C CA . ASP A 1 91 ? 15.768 4.030 -15.082 1.00 83.31 91 ASP A CA 1
ATOM 714 C C . ASP A 1 91 ? 14.596 3.076 -15.383 1.00 83.31 91 ASP A C 1
ATOM 716 O O . ASP A 1 91 ? 14.158 2.916 -16.525 1.00 83.31 91 ASP A O 1
ATOM 720 N N . ILE A 1 92 ? 14.081 2.398 -14.355 1.00 87.88 92 ILE A N 1
ATOM 721 C CA . ILE A 1 92 ? 12.870 1.580 -14.494 1.00 87.88 92 ILE A CA 1
ATOM 722 C C . ILE A 1 92 ? 11.654 2.472 -14.258 1.00 87.88 92 ILE A C 1
ATOM 724 O O . ILE A 1 92 ? 11.505 3.094 -13.203 1.00 87.88 92 ILE A O 1
ATOM 728 N N . VAL A 1 93 ? 10.768 2.503 -15.252 1.00 88.25 93 VAL A N 1
ATOM 729 C CA . VAL A 1 93 ? 9.501 3.232 -15.199 1.00 88.25 93 VAL A CA 1
ATOM 730 C C . VAL A 1 93 ? 8.360 2.251 -14.960 1.00 88.25 93 VAL A C 1
ATOM 732 O O . VAL A 1 93 ? 8.086 1.356 -15.770 1.00 88.25 93 VAL A O 1
ATOM 735 N N . ILE A 1 94 ? 7.684 2.433 -13.835 1.00 90.25 94 ILE A N 1
ATOM 736 C CA . ILE A 1 94 ? 6.555 1.618 -13.407 1.00 90.25 94 ILE A CA 1
ATOM 737 C C . ILE A 1 94 ? 5.290 2.463 -13.612 1.00 90.25 94 ILE A C 1
ATOM 739 O O . ILE A 1 94 ? 5.225 3.593 -13.121 1.00 90.25 94 ILE A O 1
ATOM 743 N N . PRO A 1 95 ? 4.283 1.966 -14.351 1.00 89.38 95 PRO A N 1
ATOM 744 C CA . PRO A 1 95 ? 3.023 2.685 -14.491 1.00 89.38 95 PRO A CA 1
ATOM 745 C C . PRO A 1 95 ? 2.342 2.824 -13.121 1.00 89.38 95 PRO A C 1
ATOM 747 O O . PRO A 1 95 ? 2.562 1.984 -12.244 1.00 89.38 95 PRO A O 1
ATOM 750 N N . PRO A 1 96 ? 1.488 3.838 -12.920 1.00 87.50 96 PRO A N 1
ATOM 751 C CA . PRO A 1 96 ? 0.760 3.974 -11.670 1.00 87.50 96 PRO A CA 1
ATOM 752 C C . PRO A 1 96 ? -0.164 2.759 -11.481 1.00 87.50 96 PRO A C 1
ATOM 754 O O . PRO A 1 96 ? -0.596 2.161 -12.477 1.00 87.50 96 PRO A O 1
ATOM 757 N N . PRO A 1 97 ? -0.470 2.375 -10.230 1.00 88.19 97 PRO A N 1
ATOM 758 C CA . PRO A 1 97 ? -1.447 1.327 -9.983 1.00 88.19 97 PRO A CA 1
ATOM 759 C C . PRO A 1 97 ? -2.796 1.699 -10.611 1.00 88.19 97 PRO A C 1
ATOM 761 O O . PRO A 1 97 ? -3.148 2.884 -10.662 1.00 88.19 97 PRO A O 1
ATOM 764 N N . PRO A 1 98 ? -3.565 0.710 -11.096 1.00 88.00 98 PRO A N 1
ATOM 765 C CA . PRO A 1 98 ? -4.906 0.968 -11.588 1.00 88.00 98 PRO A CA 1
ATOM 766 C C . PRO A 1 98 ? -5.783 1.532 -10.458 1.00 88.00 98 PRO A C 1
ATOM 768 O O . PRO A 1 98 ? -5.537 1.249 -9.281 1.00 88.00 98 PRO A O 1
ATOM 771 N N . PRO A 1 99 ? -6.823 2.317 -10.789 1.00 81.38 99 PRO A N 1
ATOM 772 C CA . PRO A 1 99 ? -7.826 2.693 -9.804 1.00 81.38 99 PRO A CA 1
ATOM 773 C C . PRO A 1 99 ? -8.473 1.429 -9.226 1.00 81.38 99 PRO A C 1
ATOM 775 O O . PRO A 1 99 ? -8.773 0.496 -9.973 1.00 81.38 99 PRO A O 1
ATOM 778 N N . GLY A 1 100 ? -8.689 1.416 -7.909 1.00 71.94 100 GLY A N 1
ATOM 779 C CA . GLY A 1 100 ? -9.247 0.254 -7.222 1.00 71.94 100 GLY A CA 1
ATOM 780 C C . GLY A 1 100 ? -10.617 -0.146 -7.775 1.00 71.94 100 GLY A C 1
ATOM 781 O O . GLY A 1 100 ? -11.467 0.716 -8.039 1.00 71.94 100 GLY A O 1
ATOM 782 N N . MET A 1 101 ? -10.848 -1.448 -7.946 1.00 66.69 101 MET A N 1
ATOM 783 C CA . MET A 1 101 ? -12.165 -1.958 -8.321 1.00 66.69 101 MET A CA 1
ATOM 784 C C . MET A 1 101 ? -13.147 -1.761 -7.166 1.00 66.69 101 MET A C 1
ATOM 786 O O . MET A 1 101 ? -13.062 -2.423 -6.137 1.00 66.69 101 MET A O 1
ATOM 790 N N . ARG A 1 102 ? -14.135 -0.879 -7.358 1.00 60.00 102 ARG A N 1
ATOM 791 C CA . ARG A 1 102 ? -15.306 -0.830 -6.478 1.00 60.00 102 ARG A CA 1
ATOM 792 C C . ARG A 1 102 ? -16.101 -2.112 -6.702 1.00 60.00 102 ARG A C 1
ATOM 794 O O . ARG A 1 102 ? -16.615 -2.322 -7.802 1.00 60.00 102 ARG A O 1
ATOM 801 N N . SER A 1 103 ? -16.201 -2.965 -5.687 1.00 57.28 103 SER A N 1
ATOM 802 C CA . SER A 1 103 ? -17.173 -4.056 -5.692 1.00 57.28 103 SER A CA 1
ATOM 803 C C . SER A 1 103 ? -18.559 -3.427 -5.884 1.00 57.28 103 SER A C 1
ATOM 805 O O . SER A 1 103 ? -18.994 -2.574 -5.113 1.00 57.28 103 SER A O 1
ATOM 807 N N . GLY A 1 104 ? -19.196 -3.725 -7.018 1.00 48.22 104 GLY A N 1
ATOM 808 C CA . GLY A 1 104 ? -20.444 -3.081 -7.411 1.00 48.22 104 GLY A CA 1
ATOM 809 C C . GLY A 1 104 ? -21.513 -3.271 -6.340 1.00 48.22 104 GLY A C 1
ATOM 810 O O . GLY A 1 104 ? -21.853 -4.403 -6.000 1.00 48.22 104 GLY A O 1
ATOM 811 N N . GLY A 1 105 ? -22.058 -2.163 -5.833 1.00 42.41 105 GLY A N 1
ATOM 812 C CA . GLY A 1 105 ? -23.294 -2.179 -5.064 1.00 42.41 105 GLY A CA 1
ATOM 813 C C . GLY A 1 105 ? -24.400 -2.744 -5.947 1.00 42.41 105 GLY A C 1
ATOM 814 O O . GLY A 1 105 ? -24.881 -2.066 -6.854 1.00 42.41 105 GLY A O 1
ATOM 815 N N . SER A 1 106 ? -24.765 -4.003 -5.717 1.00 41.50 106 SER A N 1
ATOM 816 C CA . SER A 1 106 ? -26.033 -4.524 -6.216 1.00 41.50 106 SER A CA 1
ATOM 817 C C . SER A 1 106 ? -27.128 -3.829 -5.417 1.00 41.50 106 SER A C 1
ATOM 819 O O . SER A 1 106 ? -27.148 -3.917 -4.190 1.00 41.50 106 SER A O 1
ATOM 821 N N . SER A 1 107 ? -27.937 -3.049 -6.132 1.00 41.12 107 SER A N 1
ATOM 822 C CA . SER A 1 107 ? -29.165 -2.425 -5.632 1.00 41.12 107 SER A CA 1
ATOM 823 C C . SER A 1 107 ? -30.205 -3.473 -5.255 1.00 41.12 107 SER A C 1
ATOM 825 O O . SER A 1 107 ? -30.175 -4.564 -5.870 1.00 41.12 107 SER A O 1
#

pLDDT: mean 81.89, std 14.77, range [34.5, 95.75]

Sequence (107 aa):
MAADWNLAAVYSSSSQGRYFQWDDAEHCDAGGLARLFIARFSEICEAGYGADWLYAGWYLEMLHRTYPDSLPIAYRDDEVMDGSLRATGGDIVIPPPPPGMRSGGSS

Secondary structure (DSSP, 8-state):
----GGG-----GGGTT-GGG-TT-TT--HHHHHHHHHHH-HHHHHHT-S--HHHHHHHHHHHHHHTTT--EE---SS----SSEEETTEEEEEPPPPPP-------

Radius of gyration: 16.76 Å; chains: 1; bounding box: 48×26×38 Å

Foldseek 3Di:
DPPPCVQDQDDDPVCQQCRSPNPPRNPDDPVRVVVVCCVPRVVNCLQQDDDFVQQVVLVVVQCVQQPDPKDWDPDDPDDPDPQWIAIPPDRGTRHDRDDGDGPDPDD